Protein AF-A0A2R7K713-F1 (afdb_monomer_lite)

Foldseek 3Di:
DCPPLVVVLVVVCVVPLVVQLVVLCVLVVDNVVSNVLSVVLSVVCVVCSVVDDDDPCNNVVSNVSSVVVSVD

Sequence (72 aa):
MKSGNQDAFSEIYDRYFGALYLHAFNRLRDKDEAKDLVQELFSYLWSKRSILEPKSNFSNYLYTWVRNRILN

Structure (mmCIF, N/CA/C/O backbone):
data_AF-A0A2R7K713-F1
#
_entry.id   AF-A0A2R7K713-F1
#
loop_
_atom_site.group_PDB
_atom_site.id
_atom_site.type_symbol
_atom_site.label_atom_id
_atom_site.label_alt_id
_atom_site.label_comp_id
_atom_site.label_asym_id
_atom_site.label_entity_id
_atom_site.label_seq_id
_atom_site.pdbx_PDB_ins_code
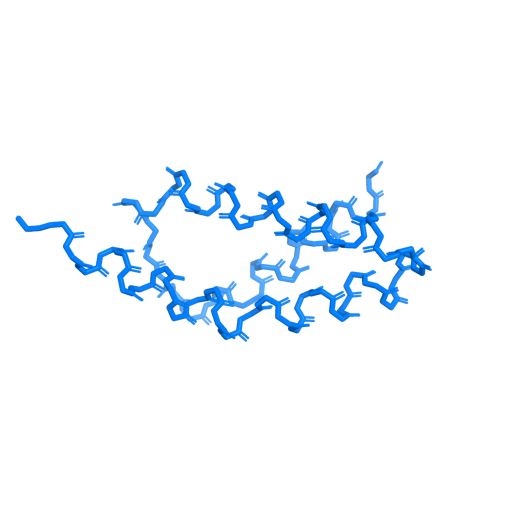_atom_site.Cartn_x
_atom_site.Cartn_y
_atom_site.Cartn_z
_atom_site.occupancy
_atom_site.B_iso_or_equiv
_atom_site.auth_seq_id
_atom_site.auth_comp_id
_atom_site.auth_asym_id
_atom_site.auth_atom_id
_atom_site.pdbx_PDB_model_num
ATOM 1 N N . MET A 1 1 ? -11.135 -10.698 22.927 1.00 39.25 1 MET A N 1
ATOM 2 C CA . MET A 1 1 ? -11.416 -11.003 21.508 1.00 39.25 1 MET A CA 1
ATOM 3 C C . MET A 1 1 ? -10.803 -9.893 20.662 1.00 39.25 1 MET A C 1
ATOM 5 O O . MET A 1 1 ? -11.202 -8.750 20.819 1.00 39.25 1 MET A O 1
ATOM 9 N N . LYS A 1 2 ? -9.763 -10.198 19.874 1.00 50.47 2 LYS A N 1
ATOM 10 C CA . LYS A 1 2 ? -9.058 -9.260 18.968 1.00 50.47 2 LYS A CA 1
ATOM 11 C C . LYS A 1 2 ? -9.465 -9.479 17.493 1.00 50.47 2 LYS A C 1
ATOM 13 O O . LYS A 1 2 ? -8.714 -9.119 16.596 1.00 50.47 2 LYS A O 1
ATOM 18 N N . SER A 1 3 ? -10.617 -10.108 17.251 1.00 56.03 3 SER A N 1
ATOM 19 C CA . SER A 1 3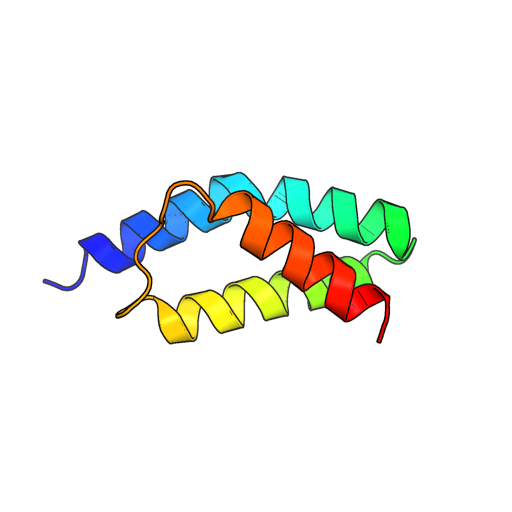 ? -10.999 -10.644 15.936 1.00 56.03 3 SER A CA 1
ATOM 20 C C . SER A 1 3 ? -11.299 -9.554 14.899 1.00 56.03 3 SER A C 1
ATOM 22 O O . SER A 1 3 ? -10.817 -9.643 13.778 1.00 56.03 3 SER A O 1
ATOM 24 N N . GLY A 1 4 ? -11.945 -8.450 15.296 1.00 61.25 4 GLY A N 1
ATOM 25 C CA . GLY A 1 4 ? -12.354 -7.401 14.348 1.00 61.25 4 GLY A CA 1
ATOM 26 C C . GLY A 1 4 ? -11.204 -6.721 13.590 1.00 61.25 4 GLY A C 1
ATOM 27 O O . GLY A 1 4 ? -11.358 -6.382 12.422 1.00 61.25 4 GLY A O 1
ATOM 28 N N . ASN A 1 5 ? -10.024 -6.577 14.207 1.00 65.38 5 ASN A N 1
ATOM 29 C CA . ASN A 1 5 ? -8.871 -5.942 13.549 1.00 65.38 5 ASN A CA 1
ATOM 30 C C . ASN A 1 5 ? -8.184 -6.868 12.540 1.00 65.38 5 ASN A C 1
ATOM 32 O O . ASN A 1 5 ? -7.515 -6.397 11.622 1.00 65.38 5 ASN A O 1
ATOM 36 N N . GLN A 1 6 ? -8.291 -8.180 12.748 1.00 73.06 6 GLN A N 1
ATOM 37 C CA . GLN A 1 6 ? -7.709 -9.169 11.853 1.00 73.06 6 GLN A CA 1
ATOM 38 C C . GLN A 1 6 ? -8.585 -9.322 10.608 1.00 73.06 6 GLN A C 1
ATOM 40 O O . GLN A 1 6 ? -8.060 -9.253 9.501 1.00 73.06 6 GLN A O 1
ATOM 45 N N . ASP A 1 7 ? -9.904 -9.387 10.793 1.00 78.31 7 ASP A N 1
ATOM 46 C CA . ASP A 1 7 ? -10.871 -9.481 9.696 1.00 78.31 7 ASP A CA 1
ATOM 47 C C . ASP A 1 7 ? -10.844 -8.219 8.811 1.00 78.31 7 ASP A C 1
ATOM 49 O O . ASP A 1 7 ? -10.778 -8.317 7.586 1.00 78.31 7 ASP A O 1
ATOM 53 N N . ALA A 1 8 ? -10.775 -7.027 9.419 1.00 80.25 8 ALA A N 1
ATOM 54 C CA . ALA A 1 8 ? -10.670 -5.766 8.681 1.00 80.25 8 ALA A CA 1
ATOM 55 C C . ALA A 1 8 ? -9.360 -5.645 7.880 1.00 80.25 8 ALA A C 1
ATOM 57 O O . ALA A 1 8 ? -9.354 -5.136 6.758 1.00 80.25 8 ALA A O 1
ATOM 58 N N . PHE A 1 9 ? -8.236 -6.117 8.434 1.00 83.62 9 PHE A N 1
ATOM 59 C CA . PHE A 1 9 ? -6.972 -6.142 7.699 1.00 83.62 9 PHE A CA 1
ATOM 60 C C . PHE A 1 9 ? -7.017 -7.131 6.532 1.00 83.62 9 PHE A C 1
ATOM 62 O O . PHE A 1 9 ? -6.541 -6.794 5.450 1.00 83.62 9 PHE A O 1
ATOM 69 N N . SER A 1 10 ? -7.589 -8.321 6.733 1.00 87.00 10 SER A N 1
ATOM 70 C CA . SER A 1 10 ? -7.753 -9.312 5.666 1.00 87.00 10 SER A CA 1
ATOM 71 C C . SER A 1 10 ? -8.577 -8.755 4.507 1.00 87.00 10 SER A C 1
ATOM 73 O O . SER A 1 10 ? -8.138 -8.840 3.366 1.00 87.00 10 SER A O 1
ATOM 75 N N . GLU A 1 11 ? -9.691 -8.070 4.785 1.00 86.88 11 GLU A N 1
ATOM 76 C CA . GLU A 1 11 ? -10.498 -7.429 3.737 1.00 86.88 11 GLU A CA 1
ATOM 77 C C . GLU A 1 11 ? -9.699 -6.370 2.955 1.00 86.88 11 GLU A C 1
ATOM 79 O O . GLU A 1 11 ? -9.778 -6.288 1.727 1.00 86.88 11 GLU A O 1
ATOM 84 N N . ILE A 1 12 ? -8.895 -5.564 3.654 1.00 87.44 12 ILE A N 1
ATOM 85 C CA . ILE A 1 12 ? -8.000 -4.575 3.040 1.00 87.44 12 ILE A CA 1
ATOM 86 C C . ILE A 1 12 ? -6.949 -5.263 2.161 1.00 87.44 12 ILE A C 1
ATOM 88 O O . ILE A 1 12 ? -6.703 -4.824 1.035 1.00 87.44 12 ILE A O 1
ATOM 92 N N . TYR A 1 13 ? -6.322 -6.323 2.663 1.00 90.69 13 TYR A N 1
ATOM 93 C CA . TYR A 1 13 ? -5.312 -7.070 1.927 1.00 90.69 13 TYR A CA 1
ATOM 94 C C . TYR A 1 13 ? -5.897 -7.645 0.637 1.00 90.69 13 TYR A C 1
ATOM 96 O O . TYR A 1 13 ? -5.408 -7.333 -0.449 1.00 90.69 13 TYR A O 1
ATOM 104 N N . ASP A 1 14 ? -7.001 -8.381 0.742 1.00 90.94 14 ASP A N 1
ATOM 105 C CA . ASP A 1 14 ? -7.649 -9.032 -0.395 1.00 90.94 14 ASP A CA 1
ATOM 106 C C . ASP A 1 14 ? -8.139 -8.015 -1.433 1.00 90.94 14 ASP A C 1
ATOM 108 O O . ASP A 1 14 ? -8.023 -8.239 -2.640 1.00 90.94 14 ASP A O 1
ATOM 112 N N . ARG A 1 15 ? -8.630 -6.851 -0.985 1.00 91.31 15 ARG A N 1
ATOM 113 C CA . ARG A 1 15 ? -9.114 -5.791 -1.878 1.00 91.31 15 ARG A CA 1
ATOM 114 C C . ARG A 1 15 ? -7.994 -5.068 -2.623 1.00 91.31 15 ARG A C 1
ATOM 116 O O . ARG A 1 15 ? -8.173 -4.729 -3.793 1.00 91.31 15 ARG A O 1
ATOM 123 N N . TYR A 1 16 ? -6.881 -4.758 -1.957 1.00 93.81 16 TYR A N 1
ATOM 124 C CA . TYR A 1 16 ? -5.895 -3.815 -2.498 1.00 93.81 16 TYR A CA 1
ATOM 125 C C . TYR A 1 16 ? -4.590 -4.459 -2.960 1.00 93.81 16 TYR A C 1
ATOM 127 O O . TYR A 1 16 ? -3.916 -3.858 -3.796 1.00 93.81 16 TYR A O 1
ATOM 135 N N . PHE A 1 17 ? -4.228 -5.655 -2.487 1.00 94.31 17 PHE A N 1
ATOM 136 C CA . PHE A 1 17 ? -2.932 -6.265 -2.802 1.00 94.31 17 PHE A CA 1
ATOM 137 C C . PHE A 1 17 ? -2.702 -6.397 -4.308 1.00 94.31 17 PHE A C 1
ATOM 139 O O . PHE A 1 17 ? -1.718 -5.877 -4.831 1.00 94.31 17 PHE A O 1
ATOM 146 N N . GLY A 1 18 ? -3.642 -7.018 -5.027 1.00 94.94 18 GLY A N 1
ATOM 147 C CA . GLY A 1 18 ? -3.517 -7.217 -6.473 1.00 94.94 18 GLY A CA 1
ATOM 148 C C . GLY A 1 18 ? -3.463 -5.903 -7.257 1.00 94.94 18 GLY A C 1
ATOM 149 O O . GLY A 1 18 ? -2.648 -5.756 -8.168 1.00 94.94 18 GLY A O 1
ATOM 150 N N . ALA A 1 19 ? -4.285 -4.922 -6.876 1.00 95.00 19 ALA A N 1
ATOM 151 C CA . ALA A 1 19 ? -4.336 -3.626 -7.547 1.00 95.00 19 ALA A CA 1
ATOM 152 C C . ALA A 1 19 ? -3.050 -2.808 -7.331 1.00 95.00 19 ALA A C 1
ATOM 154 O O . ALA A 1 19 ? -2.517 -2.229 -8.279 1.00 95.00 19 ALA A O 1
ATOM 155 N N . LEU A 1 20 ? -2.521 -2.796 -6.105 1.00 95.62 20 LEU A N 1
ATOM 156 C CA . LEU A 1 20 ? -1.277 -2.100 -5.769 1.00 95.62 20 LEU A CA 1
ATOM 157 C C . LEU A 1 20 ? -0.060 -2.797 -6.376 1.00 95.62 20 LEU A C 1
ATOM 159 O O . LEU A 1 20 ? 0.824 -2.111 -6.879 1.00 95.62 20 LEU A O 1
ATOM 163 N N . TYR A 1 21 ? -0.047 -4.132 -6.409 1.00 96.50 21 TYR A N 1
ATOM 164 C CA . TYR A 1 21 ? 0.977 -4.904 -7.112 1.00 96.50 21 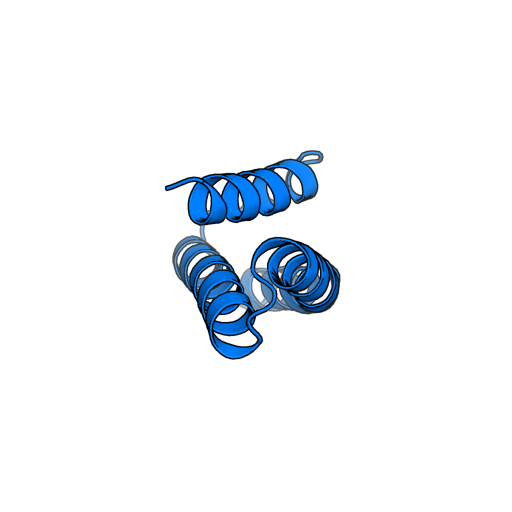TYR A CA 1
ATOM 165 C C . TYR A 1 21 ? 1.007 -4.591 -8.598 1.00 96.50 21 TYR A C 1
ATOM 167 O O . TYR A 1 21 ? 2.061 -4.248 -9.128 1.00 96.50 21 TYR A O 1
ATOM 175 N N . LEU A 1 22 ? -0.145 -4.620 -9.269 1.00 96.00 22 LEU A N 1
ATOM 176 C CA . LEU A 1 22 ? -0.210 -4.269 -10.682 1.00 96.00 22 LEU A CA 1
ATOM 177 C C . LEU A 1 22 ? 0.216 -2.811 -10.919 1.00 96.00 22 LEU A C 1
ATOM 179 O O . LEU A 1 22 ? 0.918 -2.520 -11.886 1.00 96.00 22 LEU A O 1
ATOM 183 N N . HIS A 1 23 ? -0.169 -1.893 -10.028 1.00 94.19 23 HIS A N 1
ATOM 184 C CA . HIS A 1 23 ? 0.239 -0.493 -10.105 1.00 94.19 23 HIS A CA 1
ATOM 185 C C . HIS A 1 23 ? 1.756 -0.315 -9.957 1.00 94.19 23 HIS A C 1
ATOM 187 O O . HIS A 1 23 ? 2.364 0.379 -10.772 1.00 94.19 23 HIS A O 1
ATOM 193 N N . ALA A 1 24 ? 2.363 -0.955 -8.955 1.00 95.06 24 ALA A N 1
ATOM 194 C CA . ALA A 1 24 ? 3.802 -0.924 -8.723 1.00 95.06 24 ALA A CA 1
ATOM 195 C C . ALA A 1 24 ? 4.563 -1.578 -9.884 1.00 95.06 24 ALA A C 1
ATOM 197 O O . ALA A 1 24 ? 5.475 -0.971 -10.437 1.00 95.06 24 ALA A O 1
ATOM 198 N N . PHE A 1 25 ? 4.123 -2.751 -10.342 1.00 96.50 25 PHE A N 1
ATOM 199 C CA . PHE A 1 25 ? 4.733 -3.463 -11.465 1.00 96.50 25 PHE A CA 1
ATOM 200 C C . PHE A 1 25 ? 4.687 -2.658 -12.769 1.00 96.50 25 PHE A C 1
ATOM 202 O O . PHE A 1 25 ? 5.675 -2.590 -13.497 1.00 96.50 25 PHE A O 1
ATOM 209 N N . ASN A 1 26 ? 3.572 -1.982 -13.059 1.00 95.06 26 ASN A N 1
ATOM 210 C CA . ASN A 1 26 ? 3.466 -1.134 -14.249 1.00 95.06 26 ASN A CA 1
ATOM 211 C C . ASN A 1 26 ? 4.452 0.047 -14.242 1.00 95.06 26 ASN A C 1
ATOM 213 O O . ASN A 1 26 ? 4.769 0.577 -15.310 1.00 95.06 26 ASN A O 1
ATOM 217 N N . ARG A 1 27 ? 4.921 0.462 -13.059 1.00 92.75 27 ARG A N 1
ATOM 218 C CA . ARG A 1 27 ? 5.882 1.553 -12.874 1.00 92.75 27 ARG A CA 1
ATOM 219 C C . ARG A 1 27 ? 7.327 1.058 -12.829 1.00 92.75 27 ARG A C 1
ATOM 221 O O . ARG A 1 27 ? 8.145 1.604 -13.556 1.00 92.75 27 ARG A O 1
ATOM 228 N N . LEU A 1 28 ? 7.610 0.041 -12.017 1.00 93.88 28 LEU A N 1
ATOM 229 C CA . LEU A 1 28 ? 8.958 -0.490 -11.784 1.00 93.88 28 LEU A CA 1
ATOM 230 C C . LEU A 1 28 ? 9.420 -1.437 -12.896 1.00 93.88 28 LEU A C 1
ATOM 232 O O . LEU A 1 28 ? 10.606 -1.534 -13.172 1.00 93.88 28 LEU A O 1
ATOM 236 N N . ARG A 1 29 ? 8.482 -2.131 -13.559 1.00 94.94 29 ARG A N 1
ATOM 237 C CA . ARG A 1 29 ? 8.746 -3.200 -14.544 1.00 94.94 29 ARG A CA 1
ATOM 238 C C . ARG A 1 29 ? 9.561 -4.381 -14.003 1.00 94.94 29 ARG A C 1
ATOM 240 O O . ARG A 1 29 ? 9.901 -5.273 -14.774 1.00 94.94 29 ARG A O 1
ATOM 247 N N . ASP A 1 30 ? 9.753 -4.439 -12.691 1.00 96.31 30 ASP A N 1
ATOM 248 C CA . ASP A 1 30 ? 10.382 -5.531 -11.965 1.00 96.31 30 ASP A CA 1
ATOM 249 C C . ASP A 1 30 ? 9.347 -6.207 -11.052 1.00 96.31 30 ASP A C 1
ATOM 251 O O . ASP A 1 30 ? 8.578 -5.546 -10.346 1.00 96.31 30 ASP A O 1
ATOM 255 N N . LYS A 1 31 ? 9.262 -7.539 -11.124 1.00 95.19 31 LYS A N 1
ATOM 256 C CA . LYS A 1 31 ? 8.274 -8.315 -10.360 1.00 95.19 31 LYS A CA 1
ATOM 257 C C . LYS A 1 31 ? 8.647 -8.436 -8.890 1.00 95.19 31 LYS A C 1
ATOM 259 O O . LYS A 1 31 ? 7.730 -8.433 -8.066 1.00 95.19 31 LYS A O 1
ATOM 264 N N . ASP A 1 32 ? 9.931 -8.591 -8.596 1.00 95.81 32 ASP A N 1
ATOM 265 C CA . ASP A 1 32 ? 10.433 -8.795 -7.243 1.00 95.81 32 ASP A CA 1
ATOM 266 C C . ASP A 1 32 ? 10.380 -7.466 -6.495 1.00 95.81 32 ASP A C 1
ATOM 268 O O . ASP A 1 32 ? 9.776 -7.393 -5.428 1.00 95.81 32 ASP A O 1
ATOM 272 N N . GLU A 1 33 ? 10.829 -6.379 -7.126 1.00 95.12 33 GLU A N 1
ATOM 273 C CA . GLU A 1 33 ? 10.768 -5.036 -6.543 1.00 95.12 33 GLU A CA 1
ATOM 274 C C . GLU A 1 33 ? 9.319 -4.578 -6.298 1.00 95.12 33 GLU A C 1
ATOM 276 O O . GLU A 1 33 ? 8.980 -4.069 -5.227 1.00 95.12 33 GLU A O 1
ATOM 281 N N . ALA A 1 34 ? 8.413 -4.825 -7.253 1.00 96.06 34 ALA A N 1
ATOM 282 C CA . ALA A 1 34 ? 6.994 -4.519 -7.077 1.00 96.06 34 ALA A CA 1
ATOM 283 C C . ALA A 1 34 ? 6.351 -5.339 -5.951 1.00 96.06 34 ALA A C 1
ATOM 285 O O . ALA A 1 34 ? 5.487 -4.833 -5.229 1.00 96.06 34 ALA A O 1
ATOM 286 N N . LYS A 1 35 ? 6.743 -6.607 -5.802 1.00 95.44 35 LYS A N 1
ATOM 287 C CA . LYS A 1 35 ? 6.233 -7.475 -4.741 1.00 95.44 35 LYS A CA 1
ATOM 288 C C . LYS A 1 35 ? 6.750 -7.026 -3.379 1.00 95.44 35 LYS A C 1
ATOM 290 O O . LYS A 1 35 ? 5.936 -6.896 -2.465 1.00 95.44 35 LYS A O 1
ATOM 295 N N . ASP A 1 36 ? 8.043 -6.754 -3.259 1.00 96.19 36 ASP A N 1
ATOM 296 C CA . ASP A 1 36 ? 8.675 -6.317 -2.013 1.00 96.19 36 ASP A CA 1
ATOM 297 C C . ASP A 1 36 ? 8.093 -4.987 -1.534 1.00 96.19 36 ASP A C 1
ATOM 299 O O . ASP A 1 36 ? 7.698 -4.865 -0.373 1.00 96.19 36 ASP A O 1
ATOM 303 N N . LEU A 1 37 ? 7.908 -4.026 -2.443 1.00 95.38 37 LEU A N 1
ATOM 304 C CA . LEU A 1 37 ? 7.302 -2.735 -2.123 1.00 95.38 37 LEU A CA 1
ATOM 305 C C . LEU A 1 37 ? 5.882 -2.888 -1.558 1.00 95.38 37 LEU A C 1
ATOM 307 O O . LEU A 1 37 ? 5.511 -2.254 -0.566 1.00 95.38 37 LEU A O 1
ATOM 311 N N . VAL A 1 38 ? 5.064 -3.735 -2.182 1.00 95.81 38 VAL A N 1
ATOM 312 C CA . VAL A 1 38 ? 3.685 -3.971 -1.734 1.00 95.81 38 VAL A CA 1
ATOM 313 C C . VAL A 1 38 ? 3.673 -4.751 -0.421 1.00 95.81 38 VAL A C 1
ATOM 315 O O . VAL A 1 38 ? 2.893 -4.424 0.474 1.00 95.81 38 VAL A O 1
ATOM 318 N N . GLN A 1 39 ? 4.553 -5.741 -0.258 1.00 94.31 39 GLN A N 1
ATOM 319 C CA . GLN A 1 39 ? 4.699 -6.461 1.006 1.00 94.31 39 GLN A CA 1
ATOM 320 C C . GLN A 1 39 ? 5.102 -5.537 2.153 1.00 94.31 39 GLN A C 1
ATOM 322 O O . GLN A 1 39 ? 4.555 -5.662 3.251 1.00 94.31 39 GLN A O 1
ATOM 327 N N . GLU A 1 40 ? 6.002 -4.587 1.917 1.00 95.12 40 GLU A N 1
ATOM 328 C CA . GLU A 1 40 ? 6.401 -3.612 2.925 1.00 95.12 40 GLU A CA 1
ATOM 329 C C . GLU A 1 40 ? 5.221 -2.730 3.354 1.00 95.12 40 GLU A C 1
ATOM 331 O O . GLU A 1 40 ? 4.999 -2.544 4.554 1.00 95.12 40 GLU A O 1
ATOM 336 N N . LEU A 1 41 ? 4.405 -2.261 2.402 1.00 93.31 41 LEU A N 1
ATOM 337 C CA . LEU A 1 41 ? 3.186 -1.509 2.704 1.00 93.31 41 LEU A CA 1
ATOM 338 C C . LEU A 1 41 ? 2.251 -2.307 3.617 1.00 93.31 41 LEU A C 1
ATOM 340 O O . LEU A 1 41 ? 1.834 -1.814 4.666 1.00 93.31 41 LEU A O 1
ATOM 344 N N . PHE A 1 42 ? 1.927 -3.550 3.260 1.00 92.75 42 PHE A N 1
ATOM 345 C CA . PHE A 1 42 ? 1.026 -4.367 4.076 1.00 92.75 42 PHE A CA 1
ATOM 346 C C . PHE A 1 42 ? 1.636 -4.764 5.421 1.00 92.75 42 PHE A C 1
ATOM 348 O O . PHE A 1 42 ? 0.913 -4.817 6.416 1.00 92.75 42 PHE A O 1
ATOM 355 N N . SER A 1 43 ? 2.953 -4.952 5.495 1.00 93.12 43 SER A N 1
ATOM 356 C CA . SER A 1 43 ? 3.666 -5.189 6.757 1.00 93.12 43 SER A CA 1
ATOM 357 C C . SER A 1 43 ? 3.579 -3.970 7.679 1.00 93.12 43 SER A C 1
ATOM 359 O O . SER A 1 43 ? 3.281 -4.096 8.872 1.00 93.12 43 SER A O 1
ATOM 361 N N . TYR A 1 44 ? 3.750 -2.770 7.118 1.00 90.56 44 TYR A N 1
ATOM 362 C CA . TYR A 1 44 ? 3.563 -1.512 7.833 1.00 90.56 44 TYR A CA 1
ATOM 363 C C . TYR A 1 44 ? 2.123 -1.370 8.344 1.00 90.56 44 TYR A C 1
ATOM 365 O O . TYR A 1 44 ? 1.915 -1.113 9.534 1.00 90.56 44 TYR A O 1
ATOM 373 N N . LEU A 1 45 ? 1.123 -1.609 7.493 1.00 88.94 45 LEU A N 1
ATOM 374 C CA . LEU A 1 45 ? -0.289 -1.555 7.880 1.00 88.94 45 LEU A CA 1
ATOM 375 C C . LEU A 1 45 ? -0.620 -2.588 8.963 1.00 88.94 45 LEU A C 1
ATOM 377 O O . LEU A 1 45 ? -1.290 -2.256 9.938 1.00 88.94 45 LEU A O 1
ATOM 381 N N . TRP A 1 46 ? -0.094 -3.810 8.859 1.00 88.56 46 TRP A N 1
ATOM 382 C CA . TRP A 1 46 ? -0.272 -4.840 9.879 1.00 88.56 46 TRP A CA 1
ATOM 383 C C . TRP A 1 46 ? 0.281 -4.391 11.232 1.00 88.56 46 TRP A C 1
ATOM 385 O O . TRP A 1 46 ? -0.376 -4.572 12.259 1.00 88.56 46 TRP A O 1
ATOM 395 N N . SER A 1 47 ? 1.451 -3.745 11.257 1.00 88.81 47 SER A N 1
ATOM 396 C CA . SER A 1 47 ? 2.027 -3.200 12.495 1.00 88.81 47 SER A CA 1
ATOM 397 C C . SER A 1 47 ? 1.137 -2.125 13.136 1.00 88.81 47 SER A C 1
ATOM 399 O O . SER A 1 47 ? 1.088 -2.003 14.359 1.00 88.81 47 SER A O 1
ATOM 401 N N . LYS A 1 48 ? 0.385 -1.384 12.313 1.00 84.00 48 LYS A N 1
ATOM 402 C CA . LYS A 1 48 ? -0.512 -0.300 12.730 1.00 84.00 48 LYS A CA 1
ATOM 403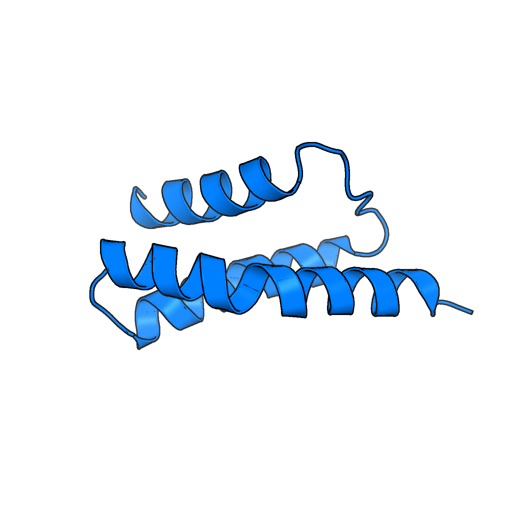 C C . LYS A 1 48 ? -1.975 -0.730 12.868 1.00 84.00 48 LYS A C 1
ATOM 405 O O . LYS A 1 48 ? -2.785 0.088 13.288 1.00 84.00 48 LYS A O 1
ATOM 410 N N . ARG A 1 49 ? -2.321 -1.995 12.594 1.00 82.69 49 ARG A N 1
ATOM 411 C CA . ARG A 1 49 ? -3.710 -2.503 12.517 1.00 82.69 49 ARG A CA 1
ATOM 412 C C . ARG A 1 49 ? -4.576 -2.213 13.743 1.00 82.69 49 ARG A C 1
ATOM 414 O O . ARG A 1 49 ? -5.786 -2.113 13.625 1.00 82.69 49 ARG A O 1
ATOM 421 N N . SER A 1 50 ? -3.975 -2.085 14.926 1.00 79.31 50 SER A N 1
ATOM 422 C CA . SER A 1 50 ? -4.702 -1.790 16.167 1.00 79.31 50 SER A CA 1
ATOM 423 C C . SER A 1 50 ? -5.215 -0.355 16.268 1.00 79.31 50 SER A C 1
ATOM 425 O O . SER A 1 50 ? -6.092 -0.101 17.082 1.00 79.31 50 SER A O 1
ATOM 427 N N . ILE A 1 51 ? -4.650 0.567 15.488 1.00 75.12 51 ILE A N 1
ATOM 428 C CA . ILE A 1 51 ? -5.024 1.990 15.445 1.00 75.12 51 ILE A CA 1
ATOM 429 C C . ILE A 1 51 ? -5.523 2.405 14.055 1.00 75.12 51 ILE A C 1
ATOM 431 O O . ILE A 1 51 ? -5.676 3.588 13.761 1.00 75.12 51 ILE A O 1
ATOM 435 N N . LEU A 1 52 ? -5.687 1.428 13.167 1.00 71.94 52 LEU A N 1
ATOM 436 C CA . LEU A 1 52 ? -5.980 1.639 11.765 1.00 71.94 52 LEU A CA 1
ATOM 437 C C . LEU A 1 52 ? -7.494 1.711 11.612 1.00 71.94 52 LEU A C 1
ATOM 439 O O . LEU A 1 52 ? -8.173 0.692 11.603 1.00 71.94 52 LEU A O 1
ATOM 443 N N . GLU A 1 53 ? -8.015 2.928 11.520 1.00 70.69 53 GLU A N 1
ATOM 444 C CA . GLU A 1 53 ? -9.412 3.164 11.170 1.00 70.69 53 GLU A CA 1
ATOM 445 C C . GLU A 1 53 ? -9.495 3.439 9.664 1.00 70.69 53 GLU A C 1
ATOM 447 O O . GLU A 1 53 ? -9.018 4.489 9.211 1.00 70.69 53 GLU A O 1
ATOM 452 N N . PRO A 1 54 ? -10.058 2.519 8.856 1.00 67.06 54 PRO A N 1
ATOM 453 C CA . PRO A 1 54 ? -10.219 2.744 7.430 1.00 67.06 54 PRO A CA 1
ATOM 454 C C . PRO A 1 54 ? -11.209 3.895 7.215 1.00 67.06 54 PRO A C 1
ATOM 456 O O . PRO A 1 54 ? -12.420 3.741 7.349 1.00 67.06 54 PRO A O 1
ATOM 459 N N . LYS A 1 55 ? -10.686 5.082 6.900 1.00 70.12 55 LYS A N 1
ATOM 460 C CA . LYS A 1 55 ? -11.490 6.247 6.505 1.00 70.12 55 LYS A CA 1
ATOM 461 C C . LYS A 1 55 ? -11.780 6.200 5.005 1.00 70.12 55 LYS A C 1
ATOM 463 O O . LYS A 1 55 ? -11.093 5.519 4.249 1.00 70.12 55 LYS A O 1
ATOM 468 N N . SER A 1 56 ? -12.742 6.995 4.549 1.00 68.75 56 SER A N 1
ATOM 469 C CA . SER A 1 56 ? -13.145 7.118 3.136 1.00 68.75 56 SER A CA 1
ATOM 470 C C . SER A 1 56 ? -11.990 7.354 2.144 1.00 68.75 56 SER A C 1
ATOM 472 O O . SER A 1 56 ? -12.102 6.982 0.981 1.00 68.75 56 SER A O 1
ATOM 474 N N . ASN A 1 57 ? -10.852 7.891 2.598 1.00 79.81 57 ASN A N 1
ATOM 475 C CA . ASN A 1 57 ? -9.672 8.167 1.768 1.00 79.81 57 ASN A CA 1
ATOM 476 C C . ASN A 1 57 ? -8.56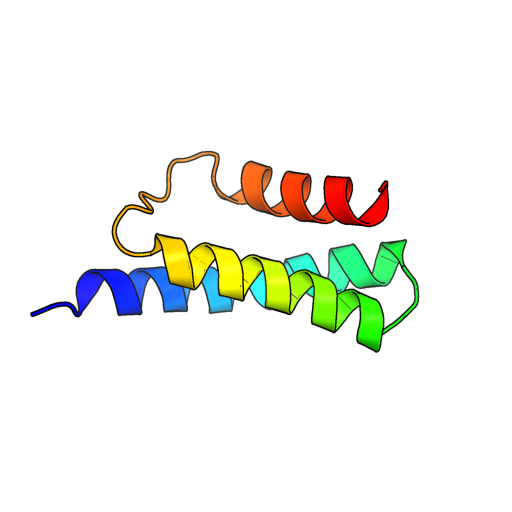8 7.098 1.849 1.00 79.81 57 ASN A C 1
ATOM 478 O O . ASN A 1 57 ? -7.440 7.345 1.418 1.00 79.81 57 ASN A O 1
ATOM 482 N N . PHE A 1 58 ? -8.861 5.920 2.404 1.00 84.00 58 PHE A N 1
ATOM 483 C CA . PHE A 1 58 ? -7.853 4.889 2.636 1.00 84.00 58 PHE A CA 1
ATOM 484 C C . PHE A 1 58 ? -7.181 4.410 1.339 1.00 84.00 58 PHE A C 1
ATOM 486 O O . PHE A 1 58 ? -5.958 4.329 1.281 1.00 84.00 58 PHE A O 1
ATOM 493 N N . SER A 1 59 ? -7.939 4.216 0.256 1.00 85.25 59 SER A N 1
ATOM 494 C CA . SER A 1 59 ? -7.383 3.843 -1.054 1.00 85.25 59 SER A CA 1
ATOM 495 C C . SER A 1 59 ? -6.364 4.867 -1.560 1.00 85.25 59 SER A C 1
ATOM 497 O O . SER A 1 59 ? -5.261 4.499 -1.958 1.00 85.25 59 SER A O 1
ATOM 499 N N . ASN A 1 60 ? -6.691 6.163 -1.488 1.00 88.62 60 ASN A N 1
ATOM 500 C CA . ASN A 1 60 ? -5.790 7.237 -1.921 1.00 88.62 60 ASN A CA 1
ATOM 501 C C . ASN A 1 60 ? -4.485 7.248 -1.120 1.00 88.62 60 ASN A C 1
ATOM 503 O O . ASN A 1 60 ? -3.420 7.488 -1.691 1.00 88.62 60 ASN A O 1
ATOM 507 N N . TYR A 1 61 ? -4.558 6.965 0.183 1.00 89.75 61 TYR A N 1
ATOM 508 C CA . TYR A 1 61 ? -3.375 6.822 1.025 1.00 89.75 61 TYR A CA 1
ATOM 509 C C . TYR A 1 61 ? -2.469 5.678 0.543 1.00 89.75 61 TYR A C 1
ATOM 511 O O . TYR A 1 61 ? -1.272 5.900 0.364 1.00 89.75 61 TYR A O 1
ATOM 519 N N . LEU A 1 62 ? -3.029 4.497 0.247 1.00 90.06 62 LEU A N 1
ATOM 520 C CA . LEU A 1 62 ? -2.258 3.340 -0.231 1.00 90.06 62 LEU A CA 1
ATOM 521 C C . LEU A 1 62 ? -1.547 3.623 -1.560 1.00 90.06 62 LEU A C 1
ATOM 523 O O . LEU A 1 62 ? -0.341 3.409 -1.676 1.00 90.06 62 LEU A O 1
ATOM 527 N N . TYR A 1 63 ? -2.267 4.168 -2.545 1.00 90.44 63 TYR A N 1
ATOM 528 C CA . TYR A 1 63 ? -1.673 4.525 -3.837 1.00 90.44 63 TYR A CA 1
ATOM 529 C C . TYR A 1 63 ? -0.606 5.617 -3.703 1.00 90.44 63 TYR A C 1
ATOM 531 O O . TYR A 1 63 ? 0.417 5.567 -4.384 1.00 90.44 63 TYR A O 1
ATOM 539 N N . THR A 1 64 ? -0.814 6.592 -2.81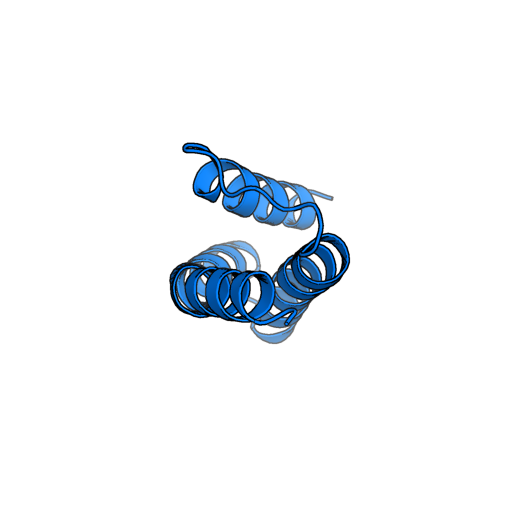2 1.00 91.69 64 THR A N 1
ATOM 540 C CA . THR A 1 64 ? 0.178 7.644 -2.549 1.00 91.69 64 THR A CA 1
ATOM 541 C C . THR A 1 64 ? 1.440 7.070 -1.916 1.00 91.69 64 THR A C 1
ATOM 543 O O . THR A 1 64 ? 2.535 7.446 -2.323 1.00 91.69 64 THR A O 1
ATOM 546 N N . TRP A 1 65 ? 1.307 6.138 -0.968 1.00 92.69 65 TRP A N 1
ATOM 547 C CA . TRP A 1 65 ? 2.452 5.479 -0.342 1.00 92.69 65 TRP A CA 1
ATOM 548 C C . TRP A 1 65 ? 3.287 4.715 -1.373 1.00 92.69 65 TRP A C 1
ATOM 550 O O . TRP A 1 65 ? 4.494 4.934 -1.457 1.00 92.69 65 TRP A O 1
ATOM 560 N N . VAL A 1 66 ? 2.633 3.902 -2.214 1.00 91.75 66 VAL A N 1
ATOM 561 C CA . VAL A 1 66 ? 3.299 3.164 -3.302 1.00 91.75 66 VAL A CA 1
ATOM 562 C C . VAL A 1 66 ? 4.014 4.122 -4.248 1.00 91.75 66 VAL A C 1
ATOM 564 O O . VAL A 1 66 ? 5.195 3.947 -4.529 1.00 91.75 66 VAL A O 1
ATOM 567 N N . ARG A 1 67 ? 3.330 5.181 -4.696 1.00 91.06 67 ARG A N 1
ATOM 568 C CA . ARG A 1 67 ? 3.923 6.186 -5.585 1.00 91.06 67 ARG A CA 1
ATOM 569 C C . ARG A 1 67 ? 5.142 6.861 -4.961 1.00 91.06 67 ARG A C 1
ATOM 571 O O . ARG A 1 67 ? 6.139 7.033 -5.647 1.00 91.06 67 ARG A O 1
ATOM 578 N N . ASN A 1 68 ? 5.069 7.246 -3.689 1.00 91.69 68 ASN A N 1
ATOM 579 C CA . ASN A 1 68 ? 6.174 7.917 -3.009 1.00 91.69 68 ASN A CA 1
ATOM 580 C C . ASN A 1 68 ? 7.397 7.004 -2.871 1.00 91.69 68 ASN A C 1
ATOM 582 O O . ASN A 1 68 ? 8.512 7.489 -2.993 1.00 91.69 68 ASN A O 1
ATOM 586 N N . ARG A 1 69 ? 7.200 5.698 -2.651 1.00 90.38 69 ARG A N 1
ATOM 587 C CA . ARG A 1 69 ? 8.309 4.734 -2.584 1.00 90.38 69 ARG A CA 1
ATOM 588 C C . ARG A 1 69 ? 8.955 4.439 -3.930 1.00 90.38 69 ARG A C 1
ATOM 590 O O . ARG A 1 69 ? 10.125 4.117 -3.940 1.00 90.38 69 ARG A O 1
ATOM 597 N N . ILE A 1 70 ? 8.224 4.581 -5.032 1.00 89.62 70 ILE A N 1
ATOM 598 C CA . ILE A 1 70 ? 8.779 4.434 -6.388 1.00 89.62 70 ILE A CA 1
ATOM 599 C C . ILE A 1 70 ? 9.612 5.663 -6.799 1.00 89.62 70 ILE A C 1
ATOM 601 O O . ILE A 1 70 ? 10.476 5.562 -7.661 1.00 89.62 70 ILE A O 1
ATOM 605 N N . LEU A 1 71 ? 9.314 6.842 -6.242 1.00 86.50 71 LEU A N 1
ATOM 606 C CA . LEU A 1 71 ? 9.976 8.106 -6.594 1.00 86.50 71 LEU A CA 1
ATOM 607 C C . LEU A 1 71 ? 11.203 8.437 -5.727 1.00 86.50 71 LEU A C 1
ATOM 609 O O . LEU A 1 71 ? 11.896 9.404 -6.041 1.00 86.50 71 LEU A O 1
ATOM 613 N N . ASN A 1 72 ? 11.419 7.692 -4.641 1.00 71.12 72 ASN A N 1
ATOM 614 C CA . ASN A 1 72 ? 12.541 7.839 -3.708 1.00 71.12 72 ASN A CA 1
ATOM 615 C C . ASN A 1 72 ? 13.625 6.813 -4.020 1.00 71.12 72 ASN A C 1
ATOM 617 O O . ASN A 1 72 ? 14.810 7.183 -3.891 1.00 71.12 72 ASN A O 1
#

Radius of gyration: 12.48 Å; chains: 1; bounding box: 26×19×36 Å

pLDDT: mean 86.27, std 11.83, range [39.25, 96.5]

Secondary structure (DSSP, 8-state):
--HHHHHHHHHHHHHHHHHHHHHHHHHH--HHHHHHHHHHHHHHHHHHTTS----TTHHHHHHHHHHHHHH-